Protein AF-A0A1Y1LV03-F1 (afdb_monomer_lite)

Structure (mmCIF, N/CA/C/O backbone):
data_AF-A0A1Y1LV03-F1
#
_entry.id   AF-A0A1Y1LV03-F1
#
loop_
_atom_site.group_PDB
_atom_site.id
_atom_site.type_symbol
_atom_site.label_atom_id
_atom_site.label_alt_id
_atom_site.label_comp_id
_atom_site.label_asym_id
_atom_site.label_entity_id
_atom_site.label_seq_id
_atom_site.pdbx_PDB_ins_code
_atom_site.Cartn_x
_atom_site.Cartn_y
_atom_site.Cartn_z
_atom_site.occupancy
_atom_site.B_iso_or_equiv
_atom_site.auth_seq_id
_atom_site.auth_comp_id
_atom_site.auth_asym_id
_atom_site.auth_atom_id
_atom_site.pdbx_PDB_model_num
ATOM 1 N N . MET A 1 1 ? 7.786 -25.247 5.347 1.00 38.44 1 MET A N 1
ATOM 2 C CA . MET A 1 1 ? 9.196 -24.832 5.175 1.00 38.44 1 MET A CA 1
ATOM 3 C C . MET A 1 1 ? 9.226 -23.312 5.055 1.00 38.44 1 MET A C 1
ATOM 5 O O . MET A 1 1 ? 8.373 -22.786 4.357 1.00 38.44 1 MET A O 1
ATOM 9 N N . ARG A 1 2 ? 10.096 -22.596 5.786 1.00 49.59 2 ARG A N 1
ATOM 10 C CA . ARG A 1 2 ? 10.257 -21.134 5.634 1.00 49.59 2 ARG A CA 1
ATOM 11 C C . ARG A 1 2 ? 11.014 -20.882 4.333 1.00 49.59 2 ARG A C 1
ATOM 13 O O . ARG A 1 2 ? 12.134 -21.366 4.209 1.00 49.59 2 ARG A O 1
ATOM 20 N N . GLU A 1 3 ? 10.433 -20.141 3.397 1.00 50.25 3 GLU A N 1
ATOM 21 C CA . GLU A 1 3 ? 11.199 -19.622 2.264 1.00 50.25 3 GLU A CA 1
ATOM 22 C C . GLU A 1 3 ? 12.289 -18.688 2.799 1.00 50.25 3 GLU A C 1
ATOM 24 O O . GLU A 1 3 ? 12.031 -17.767 3.582 1.00 50.25 3 GLU A O 1
ATOM 29 N N . VAL A 1 4 ? 13.534 -19.003 2.455 1.00 59.34 4 VAL A N 1
ATOM 30 C CA . VAL A 1 4 ? 14.713 -18.274 2.917 1.00 59.34 4 VAL A CA 1
ATOM 31 C C . VAL A 1 4 ? 14.794 -16.982 2.108 1.00 59.34 4 VAL A C 1
ATOM 33 O O . VAL A 1 4 ? 14.738 -17.022 0.882 1.00 59.34 4 VAL A O 1
ATOM 36 N N . ASN A 1 5 ? 14.905 -15.829 2.773 1.00 62.72 5 ASN A N 1
ATOM 37 C CA . ASN A 1 5 ? 15.100 -14.559 2.071 1.00 62.72 5 ASN A CA 1
ATOM 38 C C . ASN A 1 5 ? 16.359 -14.644 1.190 1.00 62.72 5 ASN A C 1
ATOM 40 O O . ASN A 1 5 ? 17.400 -15.107 1.656 1.00 62.72 5 ASN A O 1
ATOM 44 N N . PHE A 1 6 ? 16.279 -14.180 -0.059 1.00 69.50 6 PHE A N 1
ATOM 45 C CA . PHE A 1 6 ? 17.432 -14.128 -0.960 1.00 69.50 6 PHE A CA 1
ATOM 46 C C . PHE A 1 6 ? 18.542 -13.261 -0.350 1.00 69.50 6 PHE A C 1
ATOM 48 O O . PHE A 1 6 ? 18.323 -12.075 -0.091 1.00 69.50 6 PHE A O 1
ATOM 55 N N . SER A 1 7 ? 19.727 -13.835 -0.134 1.00 71.69 7 SER A N 1
ATOM 56 C CA . SER A 1 7 ? 20.930 -13.117 0.300 1.00 71.69 7 SER A CA 1
ATOM 57 C C . SER A 1 7 ? 21.839 -12.819 -0.894 1.00 71.69 7 SER A C 1
ATOM 59 O O . SER A 1 7 ? 21.758 -13.480 -1.930 1.00 71.69 7 SER A O 1
ATOM 61 N N . ILE A 1 8 ? 22.708 -11.810 -0.768 1.00 68.12 8 ILE A N 1
ATOM 62 C CA . ILE A 1 8 ? 23.715 -11.501 -1.793 1.00 68.12 8 ILE A CA 1
ATOM 63 C C . ILE A 1 8 ? 25.105 -11.534 -1.135 1.00 68.12 8 ILE A C 1
ATOM 65 O O . ILE A 1 8 ? 25.595 -10.495 -0.677 1.00 68.12 8 ILE A O 1
ATOM 69 N N . PRO A 1 9 ? 25.754 -12.716 -1.077 1.00 68.12 9 PRO A N 1
ATOM 70 C CA . PRO A 1 9 ? 27.032 -12.898 -0.383 1.00 68.12 9 PRO A CA 1
ATOM 71 C C . PRO A 1 9 ? 28.140 -11.989 -0.925 1.00 68.12 9 PRO A C 1
ATOM 73 O O . PRO A 1 9 ? 28.890 -11.400 -0.154 1.00 68.12 9 PRO A O 1
ATOM 76 N N . ASN A 1 10 ? 28.174 -11.789 -2.246 1.00 69.44 10 ASN A N 1
ATOM 77 C CA . ASN A 1 10 ? 29.216 -11.013 -2.931 1.00 69.44 10 ASN A CA 1
ATOM 78 C C . ASN A 1 10 ? 29.232 -9.524 -2.551 1.00 69.44 10 ASN A C 1
ATOM 80 O O . ASN A 1 10 ? 30.235 -8.852 -2.760 1.00 69.44 10 ASN A O 1
ATOM 84 N N . VAL A 1 11 ? 28.132 -8.999 -2.003 1.00 72.31 11 VAL A N 1
ATOM 85 C CA . VAL A 1 11 ? 28.042 -7.612 -1.510 1.00 72.31 11 VAL A CA 1
ATOM 86 C C . VAL A 1 11 ? 27.854 -7.551 0.007 1.00 72.31 11 VAL A C 1
ATOM 88 O O . VAL A 1 11 ? 27.479 -6.505 0.531 1.00 72.31 11 VAL A O 1
ATOM 91 N N . ASN A 1 12 ? 28.075 -8.672 0.706 1.00 73.38 12 ASN A N 1
ATOM 92 C CA . ASN A 1 12 ? 27.898 -8.826 2.151 1.00 73.38 12 ASN A CA 1
ATOM 93 C C . ASN A 1 12 ? 26.524 -8.333 2.657 1.00 73.38 12 ASN A C 1
ATOM 95 O O . ASN A 1 12 ? 26.411 -7.726 3.722 1.00 73.38 12 ASN A O 1
ATOM 99 N N . LYS A 1 13 ? 25.462 -8.546 1.867 1.00 68.56 13 LYS A N 1
ATOM 100 C CA . LYS A 1 13 ? 24.094 -8.175 2.253 1.00 68.56 13 LYS A CA 1
ATOM 101 C C . LYS A 1 13 ? 23.302 -9.411 2.640 1.00 68.56 13 LYS A C 1
ATOM 103 O O . LYS A 1 13 ? 23.136 -10.338 1.846 1.00 68.56 13 LYS A O 1
ATOM 108 N N . ALA A 1 14 ? 22.739 -9.368 3.845 1.00 66.31 14 ALA A N 1
ATOM 109 C CA . ALA A 1 14 ? 21.884 -10.425 4.377 1.00 66.31 14 ALA A CA 1
ATOM 110 C C . ALA A 1 14 ? 20.544 -10.569 3.625 1.00 66.31 14 ALA A C 1
ATOM 112 O O . ALA A 1 14 ? 19.889 -11.600 3.751 1.00 66.31 14 ALA A O 1
ATOM 113 N N . SER A 1 15 ? 20.140 -9.566 2.835 1.00 76.38 15 SER A N 1
ATOM 114 C CA . SER A 1 15 ? 18.936 -9.607 1.999 1.00 76.38 15 SER A CA 1
ATOM 115 C C . SER A 1 15 ? 19.075 -8.754 0.732 1.00 76.38 15 SER A C 1
ATOM 117 O O . SER A 1 15 ? 19.769 -7.733 0.735 1.00 76.38 15 SER A O 1
ATOM 119 N N . VAL A 1 16 ? 18.351 -9.118 -0.328 1.00 83.31 16 VAL A N 1
ATOM 120 C CA . VAL A 1 16 ? 18.046 -8.215 -1.455 1.00 83.31 16 VAL A CA 1
ATOM 121 C C . VAL A 1 16 ? 17.265 -6.998 -0.931 1.00 83.31 16 VAL A C 1
ATOM 123 O O . VAL A 1 16 ? 16.424 -7.141 -0.043 1.00 83.31 16 VAL A O 1
ATOM 126 N N . GLY A 1 17 ? 17.553 -5.795 -1.435 1.00 87.19 17 GLY A N 1
ATOM 127 C CA . GLY A 1 17 ? 16.967 -4.553 -0.922 1.00 87.19 17 GLY A CA 1
ATOM 128 C C . GLY A 1 17 ? 16.892 -3.444 -1.967 1.00 87.19 17 GLY A C 1
ATOM 129 O O . GLY A 1 17 ? 17.671 -3.429 -2.919 1.00 87.19 17 GLY A O 1
ATOM 130 N N . ILE A 1 18 ? 15.973 -2.503 -1.756 1.00 94.19 18 ILE A N 1
ATOM 131 C CA . ILE A 1 18 ? 15.853 -1.273 -2.554 1.00 94.19 18 ILE A CA 1
ATOM 132 C C . ILE A 1 18 ? 16.747 -0.197 -1.935 1.00 94.19 18 ILE A C 1
ATOM 134 O O . ILE A 1 18 ? 16.824 -0.077 -0.713 1.00 94.19 18 ILE A O 1
ATOM 138 N N . THR A 1 19 ? 17.410 0.597 -2.772 1.00 94.19 19 THR A N 1
ATOM 139 C CA . THR A 1 19 ? 18.155 1.798 -2.366 1.00 94.19 19 THR A CA 1
ATOM 140 C C . THR A 1 19 ? 17.649 3.007 -3.147 1.00 94.19 19 THR A C 1
ATOM 142 O O . THR A 1 19 ? 16.824 2.876 -4.044 1.00 94.19 19 THR A O 1
ATOM 145 N N . THR A 1 20 ? 18.152 4.206 -2.858 1.00 92.19 20 THR A N 1
ATOM 146 C CA . THR A 1 20 ? 17.808 5.419 -3.623 1.00 92.19 20 THR A CA 1
ATOM 147 C C . THR A 1 20 ? 18.306 5.412 -5.073 1.00 92.19 20 THR A C 1
ATOM 149 O O . THR A 1 20 ? 17.896 6.272 -5.846 1.00 92.19 20 THR A O 1
ATOM 152 N N . ALA A 1 21 ? 19.169 4.464 -5.452 1.00 90.75 21 ALA A N 1
ATOM 153 C CA . ALA A 1 21 ? 19.719 4.342 -6.804 1.00 90.75 21 ALA A CA 1
ATOM 154 C C . ALA A 1 21 ? 19.307 3.042 -7.517 1.00 90.75 21 ALA A C 1
ATOM 156 O O . ALA A 1 21 ? 19.482 2.933 -8.728 1.00 90.75 21 ALA A O 1
ATOM 157 N N . LEU A 1 22 ? 18.775 2.055 -6.788 1.00 91.62 22 LEU A N 1
ATOM 158 C CA . LEU A 1 22 ? 18.451 0.737 -7.327 1.00 91.62 22 LEU A CA 1
ATOM 159 C C . LEU A 1 22 ? 17.096 0.258 -6.818 1.00 91.62 22 LEU A C 1
ATOM 161 O O . LEU A 1 22 ? 16.872 0.145 -5.612 1.00 91.62 22 LEU A O 1
ATOM 165 N N . TYR A 1 23 ? 16.236 -0.104 -7.761 1.00 95.44 23 TYR A N 1
ATOM 166 C CA . TYR A 1 23 ? 14.993 -0.805 -7.497 1.00 95.44 23 TYR A CA 1
ATOM 167 C C . TYR A 1 23 ? 15.138 -2.283 -7.883 1.00 95.44 23 TYR A C 1
ATOM 169 O O . TYR A 1 23 ? 15.456 -2.593 -9.028 1.00 95.44 23 TYR A O 1
ATOM 177 N N . ASP A 1 24 ? 14.899 -3.183 -6.926 1.00 93.88 24 ASP A N 1
ATOM 178 C CA . ASP A 1 24 ? 14.807 -4.631 -7.143 1.00 93.88 24 ASP A CA 1
ATOM 179 C C . ASP A 1 24 ? 13.476 -5.124 -6.564 1.00 93.88 24 ASP A C 1
ATOM 181 O O . ASP A 1 24 ? 13.262 -5.089 -5.348 1.00 93.88 24 ASP A O 1
ATOM 185 N N . ARG A 1 25 ? 12.579 -5.584 -7.442 1.00 94.12 25 ARG A N 1
ATOM 186 C CA . ARG A 1 25 ? 11.219 -6.025 -7.102 1.00 94.12 25 ARG A CA 1
ATOM 187 C C . ARG A 1 25 ? 11.194 -7.088 -6.003 1.00 94.12 25 ARG A C 1
ATOM 189 O O . ARG A 1 25 ? 10.288 -7.071 -5.168 1.00 94.12 25 ARG A O 1
ATOM 196 N N . ARG A 1 26 ? 12.190 -7.978 -5.948 1.00 92.19 26 ARG A N 1
ATOM 197 C CA . ARG A 1 26 ? 12.239 -9.094 -4.983 1.00 92.19 26 ARG A CA 1
ATOM 198 C C . ARG A 1 26 ? 12.377 -8.620 -3.539 1.00 92.19 26 ARG A C 1
ATOM 200 O O . ARG A 1 26 ? 11.965 -9.318 -2.618 1.00 92.19 26 ARG A O 1
ATOM 207 N N . ALA A 1 27 ? 12.912 -7.418 -3.321 1.00 93.44 27 ALA A N 1
ATOM 208 C CA . ALA A 1 27 ? 13.009 -6.828 -1.987 1.00 93.44 27 ALA A CA 1
ATOM 209 C C . ALA A 1 27 ? 11.633 -6.635 -1.321 1.00 93.44 27 ALA A C 1
ATOM 211 O O . ALA A 1 27 ? 11.534 -6.648 -0.093 1.00 93.44 27 ALA A O 1
ATOM 212 N N . LEU A 1 28 ? 10.564 -6.486 -2.115 1.00 94.62 28 LEU A N 1
ATOM 213 C CA . LEU A 1 28 ? 9.193 -6.364 -1.608 1.00 94.62 28 LEU A CA 1
ATOM 214 C C . LEU A 1 28 ? 8.603 -7.702 -1.136 1.00 94.62 28 LEU A C 1
ATOM 216 O O . LEU A 1 28 ? 7.621 -7.712 -0.388 1.00 94.62 28 LEU A O 1
ATOM 220 N N . ASP A 1 29 ? 9.205 -8.829 -1.517 1.00 91.25 29 ASP A N 1
ATOM 221 C CA . ASP A 1 29 ? 8.782 -10.169 -1.096 1.00 91.25 29 ASP A CA 1
ATOM 222 C C . ASP A 1 29 ? 9.498 -10.637 0.179 1.00 91.25 29 ASP A C 1
ATOM 224 O O . ASP A 1 29 ? 9.236 -11.731 0.674 1.00 91.25 29 ASP A O 1
ATOM 228 N N . CYS A 1 30 ? 10.362 -9.798 0.764 1.00 89.00 30 CYS A N 1
ATOM 229 C CA . CYS A 1 30 ? 11.068 -10.129 1.995 1.00 89.00 30 CYS A CA 1
ATOM 230 C C . CYS A 1 30 ? 10.087 -10.431 3.144 1.00 89.00 30 CYS A C 1
ATOM 232 O O . CYS A 1 30 ? 9.178 -9.651 3.440 1.00 89.00 30 CYS A O 1
ATOM 234 N N . THR A 1 31 ? 10.293 -11.569 3.810 1.00 86.94 31 THR A N 1
ATOM 235 C CA . THR A 1 31 ? 9.474 -12.021 4.947 1.00 86.94 31 THR A CA 1
ATOM 236 C C . THR A 1 31 ? 9.883 -11.357 6.258 1.00 86.94 31 THR A C 1
ATOM 238 O O . THR A 1 31 ? 9.075 -11.239 7.180 1.00 86.94 31 THR A O 1
ATOM 241 N N . SER A 1 32 ? 11.132 -10.898 6.344 1.00 89.62 32 SER A N 1
ATOM 242 C CA . SER A 1 32 ? 11.643 -10.179 7.505 1.00 89.62 32 SER A CA 1
ATOM 243 C C . SER A 1 32 ? 11.145 -8.734 7.496 1.00 89.62 32 SER A C 1
ATOM 245 O O . SER A 1 32 ? 11.349 -7.991 6.536 1.00 89.62 32 SER A O 1
ATOM 247 N N . THR A 1 33 ? 10.541 -8.299 8.603 1.00 90.88 33 THR A N 1
ATOM 248 C CA . THR A 1 33 ? 9.944 -6.959 8.708 1.00 90.88 33 THR A CA 1
ATOM 249 C C . THR A 1 33 ? 10.977 -5.839 8.570 1.00 90.88 33 THR A C 1
ATOM 251 O O . THR A 1 33 ? 10.709 -4.844 7.903 1.00 90.88 33 THR A O 1
ATOM 254 N N . LEU A 1 34 ? 12.165 -5.989 9.167 1.00 92.38 34 LEU A N 1
ATOM 255 C CA . LEU A 1 34 ? 13.179 -4.929 9.189 1.00 92.38 34 LEU A CA 1
ATOM 256 C C . LEU A 1 34 ? 13.745 -4.603 7.788 1.00 92.38 34 LEU A C 1
ATOM 258 O O . LEU A 1 34 ? 13.691 -3.434 7.398 1.00 92.38 34 LEU A O 1
ATOM 262 N N . PRO A 1 35 ? 14.221 -5.577 6.983 1.00 91.81 35 PRO A N 1
ATOM 263 C CA . PRO A 1 35 ? 14.687 -5.286 5.625 1.00 91.81 35 PRO A CA 1
ATOM 264 C C . PRO A 1 35 ? 13.578 -4.789 4.692 1.00 91.81 35 PRO A C 1
ATOM 266 O O . PRO A 1 35 ? 13.835 -3.952 3.820 1.00 91.81 35 PRO A O 1
ATOM 269 N N . LEU A 1 36 ? 12.342 -5.261 4.893 1.00 94.81 36 LEU A N 1
ATOM 270 C CA . LEU A 1 36 ? 11.188 -4.790 4.134 1.00 94.81 36 LEU A CA 1
ATOM 271 C C . LEU A 1 36 ? 10.890 -3.317 4.435 1.00 94.81 36 LEU A C 1
ATOM 273 O O . LEU A 1 36 ? 10.741 -2.534 3.503 1.00 94.81 36 LEU A O 1
ATOM 277 N N . ILE A 1 37 ? 10.873 -2.912 5.710 1.00 96.44 37 ILE A N 1
ATOM 278 C CA . ILE A 1 37 ? 10.718 -1.500 6.104 1.00 96.44 37 ILE A CA 1
ATOM 279 C C . ILE A 1 37 ? 11.800 -0.636 5.454 1.00 96.44 37 ILE A C 1
ATOM 281 O O . ILE A 1 37 ? 11.480 0.405 4.884 1.00 96.44 37 ILE A O 1
ATOM 285 N N . ASN A 1 38 ? 13.062 -1.073 5.489 1.00 95.81 38 ASN A N 1
ATOM 286 C CA . ASN A 1 38 ? 14.155 -0.314 4.882 1.00 95.81 38 ASN A CA 1
ATOM 287 C C . ASN A 1 38 ? 13.962 -0.140 3.364 1.00 95.81 38 ASN A C 1
ATOM 289 O O . ASN A 1 38 ? 14.122 0.955 2.827 1.00 95.81 38 ASN A O 1
ATOM 293 N N . SER A 1 39 ? 13.545 -1.207 2.680 1.00 97.44 39 SER A N 1
ATOM 294 C CA . SER A 1 39 ? 13.261 -1.169 1.242 1.00 97.44 39 SER A CA 1
ATOM 295 C C . SER A 1 39 ? 12.063 -0.272 0.913 1.00 97.44 39 SER A C 1
ATOM 297 O O . SER A 1 39 ? 12.138 0.524 -0.021 1.00 97.44 39 SER A O 1
ATOM 299 N N . LEU A 1 40 ? 10.983 -0.340 1.701 1.00 98.00 40 LEU A N 1
ATOM 300 C CA . LEU A 1 40 ? 9.807 0.522 1.544 1.00 98.00 40 LEU A CA 1
ATOM 301 C C . LEU A 1 40 ? 10.139 1.999 1.796 1.00 98.00 40 LEU A C 1
ATOM 303 O O . LEU A 1 40 ? 9.616 2.865 1.102 1.00 98.00 40 LEU A O 1
ATOM 307 N N . ASN A 1 41 ? 11.033 2.298 2.739 1.00 97.94 41 ASN A N 1
ATOM 308 C CA . ASN A 1 41 ? 11.484 3.663 3.004 1.00 97.94 41 ASN A CA 1
ATOM 309 C C . ASN A 1 41 ? 12.210 4.269 1.791 1.00 97.94 41 ASN A C 1
ATOM 311 O O . ASN A 1 41 ? 11.883 5.368 1.345 1.00 97.94 41 ASN A O 1
ATOM 315 N N . HIS A 1 42 ? 13.146 3.527 1.195 1.00 98.19 42 HIS A N 1
ATOM 316 C CA . HIS A 1 42 ? 13.800 3.966 -0.039 1.00 98.19 42 HIS A CA 1
ATOM 317 C C . HIS A 1 42 ? 12.825 4.039 -1.222 1.00 98.19 42 HIS A C 1
ATOM 319 O O . HIS A 1 42 ? 12.890 4.978 -2.019 1.00 98.19 42 HIS A O 1
ATOM 325 N N . LEU A 1 43 ? 11.874 3.106 -1.313 1.00 98.25 43 LEU A N 1
ATOM 326 C CA . LEU A 1 43 ? 10.845 3.123 -2.350 1.00 98.25 43 LEU A CA 1
ATOM 327 C C . LEU A 1 43 ? 9.901 4.329 -2.228 1.00 98.25 43 LEU A C 1
ATOM 329 O O . LEU A 1 43 ? 9.507 4.899 -3.245 1.00 98.25 43 LEU A O 1
ATOM 333 N N . ALA A 1 44 ? 9.570 4.772 -1.014 1.00 98.12 44 ALA A N 1
ATOM 334 C CA . ALA A 1 44 ? 8.740 5.956 -0.796 1.00 98.12 44 ALA A CA 1
ATOM 335 C C . ALA A 1 44 ? 9.386 7.220 -1.394 1.00 98.12 44 ALA A C 1
ATOM 337 O O . ALA A 1 44 ? 8.705 8.046 -2.011 1.00 98.12 44 ALA A O 1
ATOM 338 N N . TYR A 1 45 ? 10.713 7.335 -1.286 1.00 97.69 45 TYR A N 1
ATOM 339 C CA . TYR A 1 45 ? 11.470 8.386 -1.962 1.00 97.69 45 TYR A CA 1
ATOM 340 C C . TYR A 1 45 ? 11.445 8.213 -3.489 1.00 97.69 45 TYR A C 1
ATOM 342 O O . TYR A 1 45 ? 11.065 9.138 -4.205 1.00 97.69 45 TYR A O 1
ATOM 350 N N . LEU A 1 46 ? 11.774 7.021 -3.997 1.00 97.81 46 LEU A N 1
ATOM 351 C CA . LEU A 1 46 ? 11.825 6.753 -5.441 1.00 97.81 46 LEU A CA 1
ATOM 352 C C . LEU A 1 46 ? 10.482 6.975 -6.151 1.00 97.81 46 LEU A C 1
ATOM 354 O O . LEU A 1 46 ? 10.440 7.543 -7.240 1.00 97.81 46 LEU A O 1
ATOM 358 N N . THR A 1 47 ? 9.377 6.558 -5.532 1.00 98.00 47 THR A N 1
ATOM 359 C CA . THR A 1 47 ? 8.017 6.758 -6.065 1.00 98.00 47 THR A CA 1
ATOM 360 C C . THR A 1 47 ? 7.634 8.237 -6.121 1.00 98.00 47 THR A C 1
ATOM 362 O O . THR A 1 47 ? 6.840 8.636 -6.978 1.00 98.00 47 THR A O 1
ATOM 365 N N . THR A 1 48 ? 8.240 9.067 -5.267 1.00 97.62 48 THR A N 1
ATOM 366 C CA . THR A 1 48 ? 8.093 10.526 -5.301 1.00 97.62 48 THR A CA 1
ATOM 367 C C . THR A 1 48 ? 8.879 11.139 -6.460 1.00 97.62 48 THR A C 1
ATOM 369 O O . THR A 1 48 ? 8.323 11.938 -7.213 1.00 97.62 48 THR A O 1
ATOM 372 N N . SER A 1 49 ? 10.152 10.768 -6.623 1.00 96.19 49 SER A N 1
ATOM 373 C CA . SER A 1 49 ? 11.097 11.467 -7.505 1.00 96.19 49 SER A CA 1
ATOM 374 C C . SER A 1 49 ? 11.201 10.908 -8.927 1.00 96.19 49 SER A C 1
ATOM 376 O O . SER A 1 49 ? 11.578 11.647 -9.832 1.00 96.19 49 SER A O 1
ATOM 378 N N . SER A 1 50 ? 10.851 9.640 -9.166 1.00 97.31 50 SER A N 1
ATOM 379 C CA . SER A 1 50 ? 11.094 8.970 -10.450 1.00 97.31 50 SER A CA 1
ATOM 380 C C . SER A 1 50 ? 9.812 8.456 -11.104 1.00 97.31 50 SER A C 1
ATOM 382 O O . SER A 1 50 ? 9.192 7.501 -10.636 1.00 97.31 50 SER A O 1
ATOM 384 N N . ALA A 1 51 ? 9.441 9.062 -12.238 1.00 97.06 51 ALA A N 1
ATOM 385 C CA . ALA A 1 51 ? 8.340 8.580 -13.077 1.00 97.06 51 ALA A CA 1
ATOM 386 C C . ALA A 1 51 ? 8.611 7.167 -13.610 1.00 97.06 51 ALA A C 1
ATOM 388 O O . ALA A 1 51 ? 7.747 6.304 -13.501 1.00 97.06 51 ALA A O 1
ATOM 389 N N . ARG A 1 52 ? 9.852 6.896 -14.043 1.00 97.38 52 ARG A N 1
ATOM 390 C CA . ARG A 1 52 ? 10.268 5.567 -14.512 1.00 97.38 52 ARG A CA 1
ATOM 391 C C . ARG A 1 52 ? 10.014 4.483 -13.463 1.00 97.38 52 ARG A C 1
ATOM 393 O O . ARG A 1 52 ? 9.569 3.401 -13.818 1.00 97.38 52 ARG A O 1
ATOM 400 N N . ILE A 1 53 ? 10.293 4.749 -12.183 1.00 98.00 53 ILE A N 1
ATOM 401 C CA . ILE A 1 53 ? 10.020 3.770 -11.117 1.00 98.00 53 ILE A CA 1
ATOM 402 C C . ILE A 1 53 ? 8.519 3.506 -10.988 1.00 98.00 53 ILE A C 1
ATOM 404 O O . ILE A 1 53 ? 8.125 2.355 -10.829 1.00 98.00 53 ILE A O 1
ATOM 408 N N . ARG A 1 54 ? 7.677 4.542 -11.090 1.00 98.06 54 ARG A N 1
ATOM 409 C CA . ARG A 1 54 ? 6.218 4.360 -11.083 1.00 98.06 54 ARG A CA 1
ATOM 410 C C . ARG A 1 54 ? 5.753 3.503 -12.258 1.00 98.06 54 ARG A C 1
ATOM 412 O O . ARG A 1 54 ? 4.942 2.616 -12.035 1.00 98.06 54 ARG A O 1
ATOM 419 N N . ASP A 1 55 ? 6.298 3.716 -13.453 1.00 97.81 55 ASP A N 1
ATOM 420 C CA . ASP A 1 55 ? 5.958 2.911 -14.631 1.00 97.81 55 ASP A CA 1
ATOM 421 C C . ASP A 1 55 ? 6.405 1.452 -14.467 1.00 97.81 55 ASP A C 1
ATOM 423 O O . ASP A 1 55 ? 5.610 0.544 -14.696 1.00 97.81 55 ASP A O 1
ATOM 427 N N . ILE A 1 56 ? 7.629 1.203 -13.988 1.00 97.62 56 ILE A N 1
ATOM 428 C CA . ILE A 1 56 ? 8.129 -0.160 -13.720 1.00 97.62 56 ILE A CA 1
ATOM 429 C C . ILE A 1 56 ? 7.192 -0.912 -12.765 1.00 97.62 56 ILE A C 1
ATOM 431 O O . ILE A 1 56 ? 6.800 -2.042 -13.059 1.00 97.62 56 ILE A O 1
ATOM 435 N N . LEU A 1 57 ? 6.765 -0.254 -11.681 1.00 97.62 57 LEU A N 1
ATOM 436 C CA . LEU A 1 57 ? 5.874 -0.835 -10.670 1.00 97.62 57 LEU A CA 1
ATOM 437 C C . LEU A 1 57 ? 4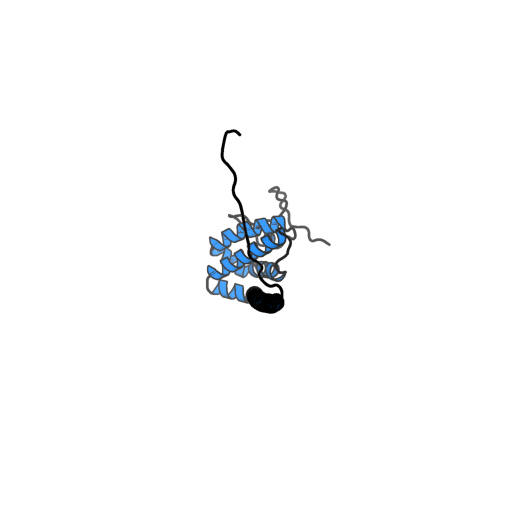.517 -1.292 -11.230 1.00 97.62 57 LEU A C 1
ATOM 439 O O . LEU A 1 57 ? 3.871 -2.150 -10.629 1.00 97.62 57 LEU A O 1
ATOM 443 N N . THR A 1 58 ? 4.066 -0.727 -12.358 1.00 97.44 58 THR A N 1
ATOM 444 C CA . THR A 1 58 ? 2.809 -1.139 -13.010 1.00 97.44 58 THR A CA 1
ATOM 445 C C . THR A 1 58 ? 2.904 -2.455 -13.773 1.00 97.44 58 THR A C 1
ATOM 447 O O . THR A 1 58 ? 1.873 -3.092 -14.007 1.00 97.44 58 THR A O 1
ATOM 450 N N . VAL A 1 59 ? 4.120 -2.842 -14.169 1.00 97.19 59 VAL A N 1
ATOM 451 C CA . VAL A 1 59 ? 4.385 -3.984 -15.054 1.00 97.19 59 VAL A CA 1
ATOM 452 C C . VAL A 1 59 ? 4.905 -5.184 -14.266 1.00 97.19 59 VAL A C 1
ATOM 454 O O . VAL A 1 59 ? 4.603 -6.323 -14.605 1.00 97.19 59 VAL A O 1
ATOM 457 N N . ASP A 1 60 ? 5.671 -4.949 -13.200 1.00 96.25 60 ASP A N 1
ATOM 458 C CA . ASP A 1 60 ? 6.380 -5.998 -12.456 1.00 96.25 60 ASP A CA 1
ATOM 459 C C . ASP A 1 60 ? 5.612 -6.581 -11.252 1.00 96.25 60 ASP A C 1
ATOM 461 O O . ASP A 1 60 ? 6.159 -7.358 -10.461 1.00 96.25 60 ASP A O 1
ATOM 465 N N . GLY A 1 61 ? 4.350 -6.192 -11.073 1.00 96.50 61 GLY A N 1
ATOM 466 C CA . GLY A 1 61 ? 3.527 -6.648 -9.954 1.00 96.50 61 GLY A CA 1
ATOM 467 C C . GLY A 1 61 ? 3.875 -5.999 -8.605 1.00 96.50 61 GLY A C 1
ATOM 468 O O . GLY A 1 61 ? 3.549 -6.542 -7.542 1.00 96.50 61 GLY A O 1
ATOM 469 N N . GLY A 1 62 ? 4.642 -4.904 -8.598 1.00 97.44 62 GLY A N 1
ATOM 470 C CA . GLY A 1 62 ? 5.050 -4.201 -7.384 1.00 97.44 62 GLY A CA 1
ATOM 471 C C . GLY A 1 62 ? 3.889 -3.509 -6.673 1.00 97.44 62 GLY A C 1
ATOM 472 O O . GLY A 1 62 ? 3.835 -3.525 -5.440 1.00 97.44 62 GLY A O 1
ATOM 473 N N . ILE A 1 63 ? 2.931 -2.954 -7.421 1.00 98.25 63 ILE A N 1
ATOM 474 C CA . ILE A 1 63 ? 1.737 -2.314 -6.846 1.00 98.25 63 ILE A CA 1
ATOM 475 C C . ILE A 1 63 ? 0.877 -3.352 -6.117 1.00 98.25 63 ILE A C 1
ATOM 477 O O . ILE A 1 63 ? 0.500 -3.133 -4.968 1.00 98.25 63 ILE A O 1
ATOM 481 N N . GLU A 1 64 ? 0.635 -4.510 -6.725 1.00 98.19 64 GLU A N 1
ATOM 482 C CA . GLU A 1 64 ? -0.132 -5.619 -6.151 1.00 98.19 64 GLU A CA 1
ATOM 483 C C . GLU A 1 64 ? 0.501 -6.098 -4.849 1.00 98.19 64 GLU A C 1
ATOM 485 O O . GLU A 1 64 ? -0.194 -6.370 -3.866 1.00 98.19 64 GLU A O 1
ATOM 490 N N . A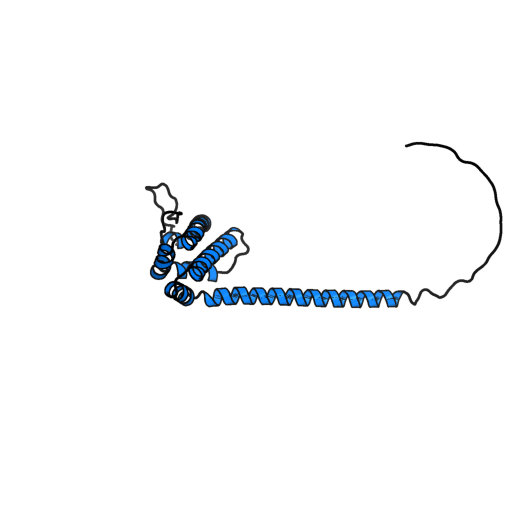RG A 1 65 ? 1.837 -6.150 -4.801 1.00 97.88 65 ARG A N 1
ATOM 491 C CA . ARG A 1 65 ? 2.550 -6.513 -3.578 1.00 97.88 65 ARG A CA 1
ATOM 492 C C . ARG A 1 65 ? 2.373 -5.472 -2.477 1.00 97.88 65 ARG A C 1
ATOM 494 O O . ARG A 1 65 ? 2.143 -5.851 -1.327 1.00 97.88 65 ARG A O 1
ATOM 501 N N . LEU A 1 66 ? 2.439 -4.182 -2.805 1.00 98.31 66 LEU A N 1
ATOM 502 C CA . LEU A 1 66 ? 2.168 -3.109 -1.846 1.00 98.31 66 LEU A CA 1
ATOM 503 C C . LEU A 1 66 ? 0.725 -3.180 -1.330 1.00 98.31 66 LEU A C 1
ATOM 505 O O . LEU A 1 66 ? 0.509 -3.144 -0.119 1.00 98.31 66 LEU A O 1
ATOM 509 N N . VAL A 1 67 ? -0.257 -3.366 -2.215 1.00 98.06 67 VAL A N 1
ATOM 510 C CA . VAL A 1 67 ? -1.668 -3.517 -1.829 1.00 98.06 67 VAL A CA 1
ATOM 511 C C . VAL A 1 67 ? -1.881 -4.770 -0.976 1.00 98.06 67 VAL A C 1
ATOM 513 O O . VAL A 1 67 ? -2.609 -4.721 0.014 1.00 98.06 67 VAL A O 1
ATOM 516 N N . CYS A 1 68 ? -1.197 -5.877 -1.270 1.00 97.44 68 CYS A N 1
ATOM 517 C CA . CYS A 1 68 ? -1.227 -7.083 -0.442 1.00 97.44 68 CYS A CA 1
ATOM 518 C C . CYS A 1 68 ? -0.757 -6.807 0.998 1.00 97.44 68 CYS A C 1
ATOM 520 O O . CYS A 1 68 ? -1.390 -7.273 1.947 1.00 97.44 68 CYS A O 1
ATOM 522 N N . ILE A 1 69 ? 0.299 -6.004 1.186 1.00 96.81 69 ILE A N 1
ATOM 523 C CA . ILE A 1 69 ? 0.736 -5.559 2.522 1.00 96.81 69 ILE A CA 1
ATOM 524 C C . ILE A 1 69 ? -0.364 -4.733 3.200 1.00 96.81 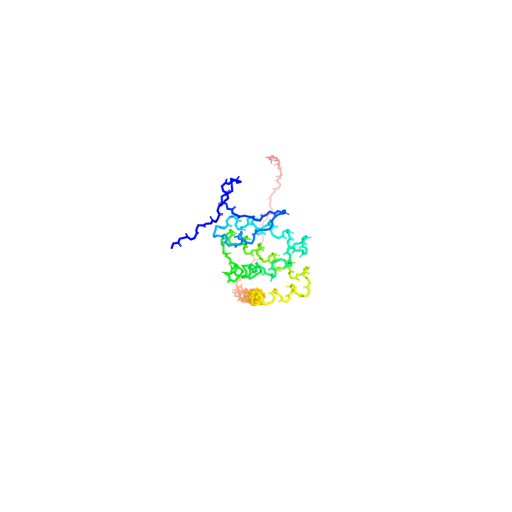69 ILE A C 1
ATOM 526 O O . ILE A 1 69 ? -0.613 -4.912 4.391 1.00 96.81 69 ILE A O 1
ATOM 530 N N . LEU A 1 70 ? -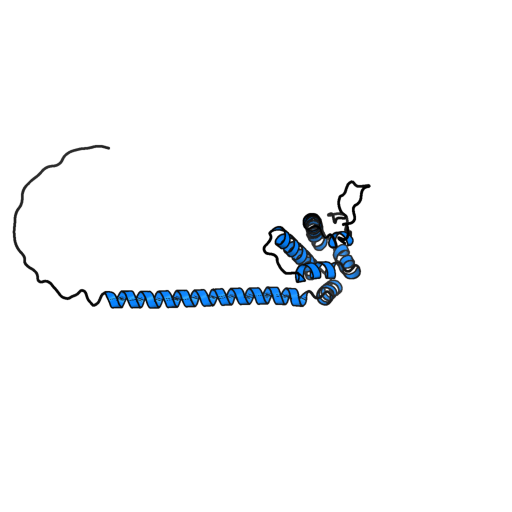1.044 -3.855 2.460 1.00 97.81 70 LEU A N 1
ATOM 531 C CA . LEU A 1 70 ? -2.102 -3.008 3.013 1.00 97.81 70 LEU A CA 1
ATOM 532 C C . LEU A 1 70 ? -3.340 -3.795 3.440 1.00 97.81 70 LEU A C 1
ATOM 534 O O . LEU A 1 70 ? -3.912 -3.509 4.495 1.00 97.81 70 LEU A O 1
ATOM 538 N N . LYS A 1 71 ? -3.710 -4.816 2.664 1.00 96.44 71 LYS A N 1
ATOM 539 C CA . LYS A 1 71 ? -4.834 -5.718 2.947 1.00 96.44 71 LYS A CA 1
ATOM 540 C C . LYS A 1 71 ? -4.631 -6.584 4.191 1.00 96.44 71 LYS A C 1
ATOM 542 O O . LYS A 1 71 ? -5.615 -7.017 4.776 1.00 96.44 71 LYS A O 1
ATOM 547 N N . GLN A 1 72 ? -3.391 -6.788 4.649 1.00 93.62 72 GLN A N 1
ATOM 548 C CA . GLN A 1 72 ? -3.124 -7.426 5.951 1.00 93.62 72 GLN A CA 1
ATOM 549 C C . GLN A 1 72 ? -3.650 -6.590 7.130 1.00 93.62 72 GLN A C 1
ATOM 551 O O . GLN A 1 72 ? -3.766 -7.097 8.244 1.00 93.62 72 GLN A O 1
ATOM 556 N N . GLY A 1 73 ? -3.974 -5.318 6.890 1.00 91.25 73 GLY A N 1
ATOM 557 C CA . GLY A 1 73 ? -4.458 -4.398 7.901 1.00 91.25 73 GLY A CA 1
ATOM 558 C C . GLY A 1 73 ? -3.330 -3.755 8.703 1.00 91.25 73 GLY A C 1
ATOM 559 O O . GLY A 1 73 ? -2.173 -4.185 8.705 1.00 91.25 73 GLY A O 1
ATOM 560 N N . ARG A 1 74 ? -3.683 -2.668 9.387 1.00 91.75 74 ARG A N 1
ATOM 561 C CA . ARG A 1 74 ? -2.753 -1.933 10.240 1.00 91.75 74 ARG A CA 1
ATOM 562 C C . ARG A 1 74 ? -2.573 -2.683 11.560 1.00 91.75 74 ARG A C 1
ATOM 564 O O . ARG A 1 74 ? -3.531 -2.877 12.305 1.00 91.75 74 ARG A O 1
ATOM 571 N N . SER A 1 75 ? -1.337 -3.078 11.855 1.00 90.00 75 SER A N 1
ATOM 572 C CA . SER A 1 75 ? -1.002 -3.754 13.111 1.00 90.00 75 SER A CA 1
ATOM 573 C C . SER A 1 75 ? -0.939 -2.790 14.304 1.00 90.00 75 SER A C 1
ATOM 575 O O . SER A 1 75 ? -0.745 -1.584 14.136 1.00 90.00 75 SER A O 1
ATOM 577 N N . LYS A 1 76 ? -1.067 -3.347 15.518 1.00 90.50 76 LYS A N 1
ATOM 578 C CA . LYS A 1 76 ? -0.789 -2.661 16.794 1.00 90.50 76 LYS A CA 1
ATOM 579 C C . LYS A 1 76 ? 0.702 -2.631 17.130 1.00 90.50 76 LYS A C 1
ATOM 581 O O . LYS A 1 76 ? 1.121 -1.812 17.942 1.00 90.50 76 LYS A O 1
ATOM 586 N N . ASP A 1 77 ? 1.487 -3.532 16.543 1.00 94.50 77 ASP A N 1
ATOM 587 C CA . ASP A 1 77 ? 2.929 -3.547 16.744 1.00 94.50 77 ASP A CA 1
ATOM 588 C C . ASP A 1 77 ? 3.592 -2.399 15.970 1.00 94.50 77 ASP A C 1
ATOM 590 O O . ASP A 1 77 ? 3.184 -2.056 14.855 1.00 94.50 77 ASP A O 1
ATOM 594 N N . MET A 1 78 ? 4.616 -1.793 16.574 1.00 93.25 78 MET A N 1
ATOM 595 C CA . MET A 1 78 ? 5.274 -0.612 16.016 1.00 93.25 78 MET A CA 1
ATOM 596 C C . MET A 1 78 ? 5.807 -0.893 14.607 1.00 93.25 78 MET A C 1
ATOM 598 O O . MET A 1 78 ? 5.505 -0.153 13.675 1.00 93.25 78 MET A O 1
ATOM 602 N N . MET A 1 79 ? 6.542 -1.991 14.412 1.00 93.12 79 MET A N 1
ATOM 603 C CA . MET A 1 79 ? 7.148 -2.309 13.115 1.00 93.12 79 MET A CA 1
ATOM 604 C C . MET A 1 79 ? 6.094 -2.574 12.031 1.00 93.12 79 MET A C 1
ATOM 606 O O . MET A 1 79 ? 6.233 -2.109 10.903 1.00 93.12 79 MET A O 1
ATOM 610 N N . GLY A 1 80 ? 5.010 -3.264 12.365 1.00 94.12 80 GLY A N 1
ATOM 611 C CA . GLY A 1 80 ? 3.870 -3.502 11.493 1.00 94.12 80 GLY A CA 1
ATOM 612 C C . GLY A 1 80 ? 3.174 -2.204 11.095 1.00 94.12 80 GLY A C 1
ATOM 613 O O . GLY A 1 80 ? 2.803 -2.054 9.931 1.00 94.12 80 GLY A O 1
ATOM 614 N N . MET A 1 81 ? 3.077 -1.235 12.009 1.00 95.62 81 MET A N 1
ATOM 615 C CA . MET A 1 81 ? 2.566 0.101 11.700 1.00 95.62 81 MET A CA 1
ATOM 616 C C . MET A 1 81 ? 3.478 0.851 10.720 1.00 95.62 81 MET A C 1
ATOM 618 O O . MET A 1 81 ? 2.981 1.400 9.740 1.00 95.62 81 MET A O 1
ATOM 622 N N . TRP A 1 82 ? 4.800 0.842 10.930 1.00 96.19 82 TRP A N 1
ATOM 623 C CA . TRP A 1 82 ? 5.758 1.449 9.993 1.00 96.19 82 TRP A CA 1
ATOM 624 C C . TRP A 1 82 ? 5.711 0.789 8.617 1.00 96.19 82 TRP 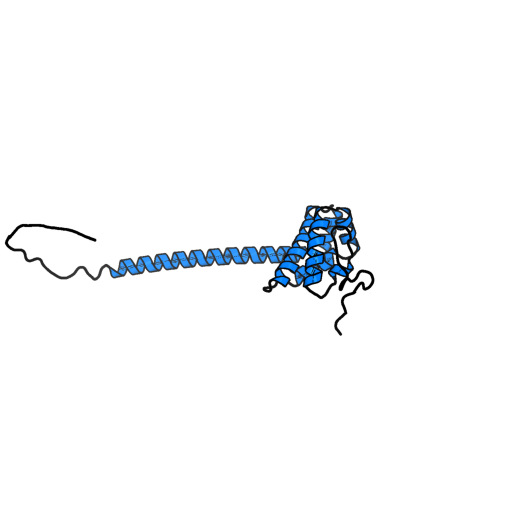A C 1
ATOM 626 O O . TRP A 1 82 ? 5.634 1.485 7.608 1.00 96.19 82 TRP A O 1
ATOM 636 N N . LYS A 1 83 ? 5.694 -0.548 8.574 1.00 97.06 83 LYS A N 1
ATOM 637 C CA . LYS A 1 83 ? 5.559 -1.328 7.337 1.00 97.06 83 LYS A CA 1
ATOM 638 C C . LYS A 1 83 ? 4.301 -0.919 6.567 1.00 97.06 83 LYS A C 1
ATOM 640 O O . LYS A 1 83 ? 4.388 -0.619 5.379 1.00 97.06 83 LYS A O 1
ATOM 645 N N . TRP A 1 84 ? 3.149 -0.885 7.239 1.00 97.81 84 TRP A N 1
ATOM 646 C CA . TRP A 1 84 ? 1.874 -0.523 6.617 1.00 97.81 84 TRP A CA 1
ATOM 647 C C . TRP A 1 84 ? 1.869 0.938 6.148 1.00 97.81 84 TRP A C 1
ATOM 649 O O . TRP A 1 84 ? 1.519 1.208 5.003 1.00 97.81 84 TRP A O 1
ATOM 659 N N . ASN A 1 85 ? 2.338 1.873 6.982 1.00 97.81 85 ASN A N 1
ATOM 660 C CA . ASN A 1 85 ? 2.402 3.296 6.638 1.00 97.81 85 ASN A CA 1
ATOM 661 C C . ASN A 1 85 ? 3.306 3.557 5.430 1.00 97.81 85 ASN A C 1
ATOM 663 O O . ASN A 1 85 ? 2.922 4.301 4.533 1.00 97.81 85 ASN A O 1
ATOM 667 N N . LEU A 1 86 ? 4.487 2.935 5.373 1.00 98.12 86 LEU A N 1
ATOM 668 C CA . LEU A 1 86 ? 5.401 3.103 4.244 1.00 98.12 86 LEU A CA 1
ATOM 669 C C . LEU A 1 86 ? 4.846 2.476 2.960 1.00 98.12 86 LEU A C 1
ATOM 671 O O . LEU A 1 86 ? 4.973 3.072 1.891 1.00 98.12 86 LEU A O 1
ATOM 675 N N . ALA A 1 87 ? 4.190 1.314 3.048 1.00 98.25 87 ALA A N 1
ATOM 676 C CA . ALA A 1 87 ? 3.504 0.726 1.899 1.00 98.25 87 ALA A CA 1
ATOM 677 C C . ALA A 1 87 ? 2.379 1.644 1.394 1.00 98.25 87 ALA A C 1
ATOM 679 O O . ALA A 1 87 ? 2.270 1.883 0.192 1.00 98.25 87 ALA A O 1
ATOM 680 N N . PHE A 1 88 ? 1.598 2.224 2.310 1.00 98.38 88 PHE A N 1
ATOM 681 C CA . PHE A 1 88 ? 0.509 3.141 1.979 1.00 98.38 88 PHE A CA 1
ATOM 682 C C . PHE A 1 88 ? 1.048 4.404 1.306 1.00 98.38 88 PHE A C 1
ATOM 684 O O . PHE A 1 88 ? 0.568 4.794 0.244 1.00 98.38 88 PHE A O 1
ATOM 691 N N . GLN A 1 89 ? 2.110 4.983 1.872 1.00 98.19 89 GLN A N 1
ATOM 692 C CA . GLN A 1 89 ? 2.830 6.120 1.305 1.00 98.19 89 GLN A CA 1
ATOM 693 C C . GLN A 1 89 ? 3.290 5.835 -0.131 1.00 98.19 89 GLN A C 1
ATOM 695 O O . GLN A 1 89 ? 3.095 6.675 -1.007 1.00 98.19 89 GLN A O 1
ATOM 700 N N . CYS A 1 90 ? 3.869 4.655 -0.391 1.00 98.50 90 CYS A N 1
ATOM 701 C CA . CYS A 1 90 ? 4.297 4.264 -1.736 1.00 98.50 90 CYS A CA 1
ATOM 702 C C . CYS A 1 90 ? 3.113 4.247 -2.712 1.00 98.50 90 CYS A C 1
ATOM 704 O O . CYS A 1 90 ? 3.195 4.880 -3.761 1.00 98.50 90 CYS A O 1
ATOM 706 N N . VAL A 1 91 ? 2.001 3.587 -2.363 1.00 98.44 91 VAL A N 1
ATOM 707 C CA . VAL A 1 91 ? 0.823 3.502 -3.246 1.00 98.44 91 VAL A CA 1
ATOM 708 C C . VAL A 1 91 ? 0.202 4.876 -3.498 1.00 98.44 91 VAL A C 1
ATOM 710 O O . VAL A 1 91 ? -0.098 5.212 -4.642 1.00 98.44 91 VAL A O 1
ATOM 713 N N . VAL A 1 92 ? 0.072 5.713 -2.465 1.00 98.00 92 VAL A N 1
ATOM 714 C CA . VAL A 1 92 ? -0.434 7.086 -2.616 1.00 98.00 92 VAL A CA 1
ATOM 715 C C . VAL A 1 92 ? 0.490 7.910 -3.508 1.00 98.00 92 VAL A C 1
ATOM 717 O O . VAL A 1 92 ? 0.012 8.572 -4.424 1.00 98.00 92 VAL A O 1
ATOM 720 N N . ASN A 1 93 ? 1.810 7.838 -3.306 1.00 98.06 93 ASN A N 1
ATOM 721 C CA . ASN A 1 93 ? 2.778 8.537 -4.150 1.00 98.06 93 ASN A CA 1
ATOM 722 C C . ASN A 1 93 ? 2.670 8.117 -5.621 1.00 98.06 93 ASN A C 1
ATOM 724 O O . ASN A 1 93 ? 2.724 8.983 -6.496 1.00 98.06 93 ASN A O 1
ATOM 728 N N . ILE A 1 94 ? 2.496 6.816 -5.881 1.00 98.12 94 ILE A N 1
ATOM 729 C CA . ILE A 1 94 ? 2.278 6.267 -7.224 1.00 98.12 94 ILE A CA 1
ATOM 730 C C . ILE A 1 94 ? 0.989 6.834 -7.825 1.00 98.12 94 ILE A C 1
ATOM 732 O O . ILE A 1 94 ? 1.022 7.336 -8.944 1.00 98.12 94 ILE A O 1
ATOM 736 N N . GLY A 1 95 ? -0.119 6.820 -7.079 1.00 97.31 95 GLY A N 1
ATOM 737 C CA . GLY A 1 95 ? -1.418 7.296 -7.557 1.00 97.31 95 GLY A CA 1
ATOM 738 C C . GLY A 1 95 ? -1.455 8.801 -7.842 1.00 97.31 95 GLY A C 1
ATOM 739 O O . GLY A 1 95 ? -1.883 9.216 -8.914 1.00 97.31 95 GLY A O 1
ATOM 740 N N . VAL A 1 96 ? -0.967 9.640 -6.923 1.00 97.12 96 VAL A N 1
ATOM 741 C CA . VAL A 1 96 ? -1.081 11.107 -7.064 1.00 97.12 96 VAL A CA 1
ATOM 742 C C . VAL A 1 96 ? -0.094 11.702 -8.072 1.00 97.12 96 VAL A C 1
ATOM 744 O O . VAL A 1 96 ? -0.363 12.759 -8.632 1.00 97.12 96 VAL A O 1
ATOM 747 N N . ARG A 1 97 ? 1.046 11.041 -8.323 1.00 96.38 97 ARG A N 1
ATOM 748 C CA . ARG A 1 97 ? 2.073 11.493 -9.291 1.00 96.38 97 ARG A CA 1
ATOM 749 C C . ARG A 1 97 ? 2.097 10.673 -10.580 1.00 96.38 97 ARG A C 1
ATOM 751 O O . ARG A 1 97 ? 2.917 10.934 -11.463 1.00 96.38 97 ARG A O 1
ATOM 758 N N . GLY A 1 98 ? 1.278 9.631 -10.655 1.00 94.94 98 GLY A N 1
ATOM 759 C CA . GLY A 1 98 ? 1.196 8.727 -11.792 1.00 94.94 98 GLY A CA 1
ATOM 760 C C . GLY A 1 98 ? 0.489 9.364 -12.981 1.00 94.94 98 GLY A C 1
ATOM 761 O O . GLY A 1 98 ? -0.376 10.229 -12.818 1.00 94.94 98 GLY A O 1
ATOM 762 N N . THR A 1 99 ? 0.837 8.904 -14.181 1.00 97.19 99 THR A N 1
ATOM 763 C CA . THR A 1 99 ? 0.034 9.138 -15.387 1.00 97.19 99 THR A CA 1
ATOM 764 C C . THR A 1 99 ? -1.325 8.447 -15.255 1.00 97.19 99 THR A C 1
ATOM 766 O O . THR A 1 99 ? -1.559 7.689 -14.314 1.00 97.19 99 THR A O 1
ATOM 769 N N . GLU A 1 100 ? -2.240 8.696 -16.188 1.00 97.94 100 GLU A N 1
ATOM 770 C CA . GLU A 1 100 ? -3.537 8.014 -16.202 1.00 97.94 100 GLU A CA 1
ATOM 771 C C . GLU A 1 100 ? -3.389 6.490 -16.160 1.00 97.94 100 GLU A C 1
ATOM 773 O O . GLU A 1 100 ? -3.977 5.858 -15.288 1.00 97.94 100 GLU A O 1
ATOM 778 N N . ASN A 1 101 ? -2.516 5.924 -16.999 1.00 97.19 101 ASN A N 1
ATOM 779 C CA . ASN A 1 101 ? -2.239 4.490 -17.00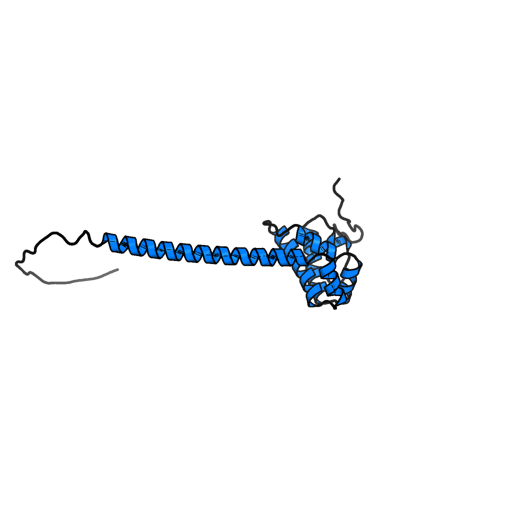6 1.00 97.19 101 ASN A CA 1
ATOM 780 C C . ASN A 1 101 ? -1.793 3.983 -15.623 1.00 97.19 101 ASN A C 1
ATOM 782 O O . ASN A 1 101 ? -2.325 3.001 -15.115 1.00 97.19 101 ASN A O 1
ATOM 786 N N . VAL A 1 102 ? -0.871 4.693 -14.962 1.00 98.12 102 VAL A N 1
ATOM 787 C CA . VAL A 1 102 ? -0.423 4.336 -13.606 1.00 98.12 102 VAL A CA 1
ATOM 788 C C . VAL A 1 102 ? -1.584 4.373 -12.606 1.00 98.12 102 VAL A C 1
ATOM 790 O O . VAL A 1 102 ? -1.706 3.470 -11.780 1.00 98.12 102 VAL A O 1
ATOM 793 N N . ARG A 1 103 ? -2.462 5.381 -12.678 1.00 98.38 103 ARG A N 1
ATOM 794 C CA . ARG A 1 103 ? -3.634 5.489 -11.791 1.00 98.38 103 ARG A CA 1
ATOM 795 C C . ARG A 1 103 ? -4.635 4.358 -12.017 1.00 98.38 103 ARG A C 1
ATOM 797 O O . ARG A 1 103 ? -5.110 3.789 -11.037 1.00 98.38 103 ARG A O 1
ATOM 804 N N . THR A 1 104 ? -4.902 3.996 -13.269 1.00 98.25 104 THR A N 1
ATOM 805 C CA . THR A 1 104 ? -5.750 2.847 -13.621 1.00 98.25 104 THR A CA 1
ATOM 806 C C . THR A 1 104 ? -5.180 1.557 -13.041 1.00 98.25 104 THR A C 1
ATOM 808 O O . THR A 1 104 ? -5.890 0.818 -12.364 1.00 98.25 104 THR A O 1
ATOM 811 N N . ARG A 1 105 ? -3.867 1.341 -13.174 1.00 98.31 105 ARG A N 1
ATOM 812 C CA . ARG A 1 105 ? -3.185 0.166 -12.611 1.00 98.31 105 ARG A CA 1
ATOM 813 C C . ARG A 1 105 ? -3.257 0.098 -11.083 1.00 98.31 105 ARG A C 1
ATOM 815 O O . ARG A 1 105 ? -3.413 -0.986 -10.534 1.00 98.31 105 ARG A O 1
ATOM 822 N N . VAL A 1 106 ? -3.215 1.234 -10.378 1.00 98.44 106 VAL A N 1
ATOM 823 C CA . VAL A 1 106 ? -3.441 1.275 -8.916 1.00 98.44 106 VAL A CA 1
ATOM 824 C C . VAL A 1 106 ? -4.851 0.808 -8.544 1.00 98.44 106 VAL A C 1
ATOM 826 O O . VAL A 1 106 ? -5.018 0.103 -7.548 1.00 98.44 106 VAL A O 1
ATOM 829 N N . VAL A 1 107 ? -5.863 1.182 -9.329 1.00 98.19 107 VAL A N 1
ATOM 830 C CA . VAL A 1 107 ? -7.247 0.733 -9.114 1.00 98.19 107 VAL A CA 1
ATOM 831 C C . VAL A 1 107 ? -7.376 -0.762 -9.390 1.00 98.19 107 VAL A C 1
ATOM 833 O O . VAL A 1 107 ? -7.904 -1.489 -8.554 1.00 98.19 107 VAL A O 1
ATOM 836 N N . GLU A 1 108 ? -6.839 -1.227 -10.515 1.00 98.06 108 GLU A N 1
ATOM 837 C CA . GLU A 1 108 ? -6.849 -2.639 -10.913 1.00 98.06 108 GLU A CA 1
ATOM 838 C C . GLU A 1 108 ? -6.072 -3.546 -9.945 1.00 98.06 108 GLU A C 1
ATOM 840 O O . GLU A 1 108 ? -6.419 -4.712 -9.783 1.00 98.06 108 GLU A O 1
ATOM 845 N N . ALA A 1 109 ? -5.064 -3.016 -9.247 1.00 98.00 109 ALA A N 1
ATOM 846 C CA . ALA A 1 109 ? -4.362 -3.711 -8.166 1.00 98.00 109 ALA A CA 1
ATOM 847 C C . ALA A 1 109 ? -5.182 -3.820 -6.859 1.00 98.00 109 ALA A C 1
ATOM 849 O O . ALA A 1 109 ? -4.670 -4.301 -5.847 1.00 98.00 109 ALA A O 1
ATOM 850 N N . ASP A 1 110 ? -6.449 -3.395 -6.876 1.00 97.81 110 ASP A N 1
ATOM 851 C CA . ASP A 1 110 ? -7.430 -3.495 -5.793 1.00 97.81 110 ASP A CA 1
ATOM 852 C C . ASP A 1 110 ? -7.136 -2.600 -4.575 1.00 97.81 110 ASP A C 1
ATOM 854 O O . ASP A 1 110 ? -7.254 -2.996 -3.411 1.00 97.81 110 ASP A O 1
ATOM 858 N N . MET A 1 111 ? -6.737 -1.354 -4.849 1.00 97.75 111 MET A N 1
ATOM 859 C CA . MET A 1 111 ? -6.525 -0.331 -3.818 1.00 97.75 111 MET A CA 1
ATOM 860 C C . MET A 1 111 ? -7.838 0.297 -3.309 1.00 97.75 111 MET A C 1
ATOM 862 O O . MET A 1 111 ? -7.888 0.816 -2.192 1.00 97.75 111 MET A O 1
ATOM 866 N N . VAL A 1 112 ? -8.923 0.251 -4.091 1.00 97.19 112 VAL A N 1
ATOM 867 C CA . VAL A 1 112 ? -10.203 0.901 -3.744 1.00 97.19 112 VAL A CA 1
ATOM 868 C C . VAL A 1 112 ? -10.799 0.370 -2.428 1.00 97.19 112 VAL A C 1
ATOM 870 O O . VAL A 1 112 ? -11.128 1.197 -1.572 1.00 97.19 112 VAL A O 1
ATOM 873 N N . PRO A 1 113 ? -10.868 -0.954 -2.169 1.00 97.44 113 PRO A N 1
ATOM 874 C CA . PRO A 1 113 ? -11.371 -1.466 -0.892 1.00 97.44 113 PRO A CA 1
ATOM 875 C C . PRO A 1 113 ? -10.514 -1.062 0.312 1.00 97.44 113 PRO A C 1
ATOM 877 O O . PRO A 1 113 ? -11.041 -0.857 1.408 1.00 97.44 113 PRO A O 1
ATOM 880 N N . VAL A 1 114 ? -9.198 -0.905 0.123 1.00 97.31 114 VAL A N 1
ATOM 881 C CA . VAL A 1 114 ? -8.293 -0.425 1.180 1.00 97.31 114 VAL A CA 1
ATOM 882 C C . VAL A 1 114 ? -8.671 1.000 1.579 1.00 97.31 114 VAL A C 1
ATOM 884 O O . VAL A 1 114 ? -8.830 1.283 2.766 1.00 97.31 114 VAL A O 1
ATOM 887 N N . ILE A 1 115 ? -8.871 1.889 0.601 1.00 96.50 115 ILE A N 1
ATOM 888 C CA . ILE A 1 115 ? -9.281 3.279 0.850 1.00 96.50 115 ILE A CA 1
ATOM 889 C C . ILE A 1 115 ? -10.665 3.321 1.503 1.00 96.50 115 ILE A C 1
ATOM 891 O O . ILE A 1 115 ? -10.835 4.003 2.513 1.00 96.50 115 ILE A O 1
ATOM 895 N N . ALA A 1 116 ? -11.627 2.555 0.982 1.00 97.62 116 ALA A N 1
ATOM 896 C CA . ALA A 1 116 ? -12.968 2.464 1.555 1.00 97.62 116 ALA A CA 1
ATOM 897 C C . ALA A 1 116 ? -12.925 2.037 3.031 1.00 97.62 116 ALA A C 1
ATOM 899 O O . ALA A 1 116 ? -13.570 2.657 3.870 1.00 97.62 116 ALA A O 1
ATOM 900 N N . THR A 1 117 ? -12.086 1.054 3.371 1.00 96.81 117 THR A N 1
ATOM 901 C CA . THR A 1 117 ? -11.891 0.595 4.756 1.00 96.81 117 THR A CA 1
ATOM 902 C C . THR A 1 117 ? -11.306 1.690 5.652 1.00 96.81 117 THR A C 1
ATOM 904 O O . THR A 1 117 ? -11.703 1.830 6.809 1.00 96.81 117 THR A O 1
ATOM 907 N N . ILE A 1 118 ? -10.351 2.483 5.158 1.00 95.81 118 ILE A N 1
ATOM 908 C CA . ILE A 1 118 ? -9.767 3.595 5.928 1.00 95.81 118 ILE A CA 1
ATOM 909 C C . ILE A 1 118 ? -10.830 4.661 6.219 1.00 95.81 118 ILE A C 1
ATOM 911 O O . ILE A 1 118 ? -10.943 5.118 7.358 1.00 95.81 118 ILE A O 1
ATOM 915 N N . LEU A 1 119 ? -11.616 5.033 5.208 1.00 97.31 119 LEU A N 1
ATOM 916 C CA . LEU A 1 119 ? -12.661 6.049 5.330 1.00 97.31 119 LEU A CA 1
ATOM 917 C C . LEU A 1 119 ? -13.815 5.586 6.229 1.00 97.31 119 LEU A C 1
ATOM 919 O O . LEU A 1 119 ? -14.259 6.346 7.085 1.00 97.31 119 LEU A O 1
ATOM 923 N N . ASP A 1 120 ? -14.243 4.331 6.105 1.00 97.12 120 ASP A N 1
ATOM 924 C CA . ASP A 1 120 ? -15.257 3.727 6.975 1.00 97.12 120 ASP A CA 1
ATOM 925 C C . ASP A 1 120 ? -14.814 3.738 8.450 1.00 97.12 120 ASP A C 1
ATOM 927 O O . ASP A 1 120 ? -15.558 4.154 9.340 1.00 97.12 120 ASP A O 1
ATOM 931 N N . ASN A 1 121 ? -13.553 3.388 8.723 1.00 95.12 121 ASN A N 1
ATOM 932 C CA . ASN A 1 121 ? -12.996 3.487 10.073 1.00 95.12 121 ASN A CA 1
ATOM 933 C C . ASN A 1 121 ? -12.963 4.929 10.597 1.00 95.12 121 ASN A C 1
ATOM 935 O O . ASN A 1 121 ? -13.200 5.154 11.784 1.00 95.12 121 ASN A O 1
ATOM 939 N N . TYR A 1 122 ? -12.678 5.906 9.735 1.00 96.25 122 TYR A N 1
ATOM 940 C CA . TYR A 1 122 ? -12.687 7.318 10.109 1.00 96.25 122 TYR A CA 1
ATOM 941 C C . TYR A 1 122 ? -14.093 7.798 10.497 1.00 96.25 122 TYR A C 1
ATOM 943 O O . TYR A 1 122 ? -14.256 8.400 11.559 1.00 96.25 122 TYR A O 1
ATOM 951 N N . ILE A 1 123 ? -15.111 7.460 9.699 1.00 97.12 123 ILE A N 1
ATOM 952 C CA . ILE A 1 123 ? -16.516 7.795 9.982 1.00 97.12 123 ILE A CA 1
ATOM 953 C C . ILE A 1 123 ? -16.950 7.185 11.321 1.00 97.12 123 ILE A C 1
ATOM 955 O O . ILE A 1 123 ? -17.427 7.906 12.195 1.00 97.12 123 ILE A O 1
ATOM 959 N N . LYS A 1 124 ? -16.667 5.896 11.545 1.00 96.31 124 LYS A N 1
ATOM 960 C CA . LYS A 1 124 ? -16.970 5.207 12.813 1.00 96.31 124 LYS A CA 1
ATOM 961 C C . LYS A 1 124 ? -16.328 5.872 14.030 1.00 96.31 124 LYS A C 1
ATOM 963 O O . LYS A 1 124 ? -16.902 5.862 15.118 1.00 96.31 124 LYS A O 1
ATOM 968 N N . ILE A 1 125 ? -15.115 6.411 13.889 1.00 95.81 125 ILE A N 1
ATOM 969 C CA . ILE A 1 125 ? -14.444 7.135 14.978 1.00 95.81 125 ILE A CA 1
ATOM 970 C C . ILE A 1 125 ? -15.158 8.459 15.257 1.00 95.81 125 ILE A C 1
ATOM 972 O O . ILE A 1 125 ? -15.388 8.776 16.422 1.00 95.81 125 ILE A O 1
ATOM 976 N N . ILE A 1 126 ? -15.529 9.210 14.217 1.00 95.69 126 ILE A N 1
ATOM 977 C CA . ILE A 1 126 ? -16.269 10.468 14.372 1.00 95.69 126 ILE A CA 1
ATOM 978 C C . ILE A 1 126 ? -17.603 10.228 15.078 1.00 95.69 126 ILE A C 1
ATOM 980 O O . ILE A 1 126 ? -17.920 10.938 16.033 1.00 95.69 126 ILE A O 1
ATOM 984 N N . GLU A 1 127 ? -18.358 9.219 14.650 1.00 95.88 127 GLU A N 1
ATOM 985 C CA . GLU A 1 127 ? -19.655 8.884 15.242 1.00 95.88 127 GLU A CA 1
ATOM 986 C C . GLU A 1 127 ? -19.518 8.537 16.727 1.00 95.88 127 GLU A C 1
ATOM 988 O O . GLU A 1 127 ? -20.189 9.142 17.560 1.00 95.88 127 GLU A O 1
ATOM 993 N N . LYS A 1 128 ? -18.548 7.685 17.086 1.00 95.50 128 LYS A N 1
ATOM 994 C CA . LYS A 1 128 ? -18.251 7.360 18.492 1.00 95.50 128 LYS A CA 1
ATOM 995 C C . LYS A 1 128 ? -17.841 8.575 19.322 1.00 95.50 128 LYS A C 1
ATOM 997 O O . LYS A 1 128 ? -18.108 8.620 20.521 1.00 95.50 128 LYS A O 1
ATOM 1002 N N . CYS A 1 129 ? -17.137 9.539 18.734 1.00 93.31 129 CYS A N 1
ATOM 1003 C CA . CYS A 1 129 ? -16.784 10.779 19.425 1.00 93.31 129 CYS A CA 1
ATOM 1004 C C . CYS A 1 129 ? -18.017 11.658 19.666 1.00 93.31 129 CYS A C 1
ATOM 1006 O O . CYS A 1 129 ? -18.135 12.240 20.744 1.00 93.31 129 CYS A O 1
ATOM 1008 N N . ARG A 1 130 ? -18.941 11.720 18.700 1.00 94.06 130 ARG A N 1
ATOM 1009 C CA . ARG A 1 130 ? -20.204 12.456 18.830 1.00 94.06 130 ARG A CA 1
ATOM 1010 C C . ARG A 1 130 ? -21.096 11.851 19.915 1.00 94.06 130 ARG A C 1
ATOM 1012 O O . ARG A 1 130 ? -21.516 12.577 20.808 1.00 94.06 130 ARG A O 1
ATOM 1019 N N . GLU A 1 131 ? -21.285 10.533 19.903 1.00 93.81 131 GLU A N 1
ATOM 1020 C CA . GLU A 1 131 ? -22.058 9.809 20.926 1.00 93.81 131 GLU A CA 1
ATOM 1021 C C . GLU A 1 131 ? -21.521 10.079 22.339 1.00 93.81 131 GLU A C 1
ATOM 1023 O O . GLU A 1 131 ? -22.267 10.446 23.244 1.00 93.81 131 GLU A O 1
ATOM 1028 N N . LYS A 1 132 ? -20.197 10.002 22.529 1.00 91.94 132 LYS A N 1
ATOM 1029 C CA . LYS A 1 132 ? -19.566 10.299 23.826 1.00 91.94 132 LYS A CA 1
ATOM 1030 C C . LYS A 1 132 ? -19.773 11.744 24.284 1.00 91.94 132 LYS A C 1
ATOM 1032 O O . LYS A 1 132 ? -19.870 11.985 25.487 1.00 91.94 132 LYS A O 1
ATOM 1037 N N . ALA A 1 133 ? -19.811 12.702 23.358 1.00 90.69 133 ALA A N 1
ATOM 1038 C CA . ALA A 1 133 ? -20.065 14.104 23.679 1.00 90.69 133 ALA A CA 1
ATOM 1039 C C . ALA A 1 133 ? -21.527 14.330 24.102 1.00 90.69 133 ALA A C 1
ATOM 1041 O O . ALA A 1 133 ? -21.782 15.035 25.081 1.00 90.69 133 ALA A O 1
ATOM 1042 N N . GLU A 1 134 ? -22.475 13.683 23.422 1.00 90.62 134 GLU A N 1
ATOM 1043 C CA . GLU A 1 134 ? -23.899 13.709 23.774 1.00 90.62 134 GLU A CA 1
ATOM 1044 C C . GLU A 1 134 ? -24.150 13.054 25.141 1.00 90.62 134 GLU A C 1
ATOM 1046 O O . GLU A 1 134 ? -24.813 13.644 25.997 1.00 90.62 134 GLU A O 1
ATOM 1051 N N . GLU A 1 135 ? -23.542 11.893 25.408 1.00 90.44 135 GLU A N 1
ATOM 1052 C CA . GLU A 1 135 ? -23.606 11.236 26.719 1.00 90.44 135 GLU A CA 1
ATOM 1053 C C . GLU A 1 135 ? -23.022 12.105 27.841 1.00 90.44 135 GLU A C 1
ATOM 1055 O O . GLU A 1 135 ? -23.564 12.148 28.949 1.00 90.44 135 GLU A O 1
ATOM 1060 N N . ALA A 1 136 ? -21.904 12.790 27.584 1.00 89.00 136 ALA A N 1
ATOM 1061 C CA . ALA A 1 136 ? -21.297 13.693 28.556 1.00 89.00 136 ALA A CA 1
ATOM 1062 C C . ALA A 1 136 ? -22.204 14.901 28.844 1.00 89.00 136 ALA A C 1
ATOM 1064 O O . ALA A 1 136 ? -22.369 15.272 30.007 1.00 89.00 136 ALA A O 1
ATOM 1065 N N . SER A 1 137 ? -22.844 15.466 27.815 1.00 86.19 137 SER A N 1
ATOM 1066 C CA . SER A 1 137 ? -23.812 16.559 27.961 1.00 86.19 137 SER A CA 1
ATOM 1067 C C . SER A 1 137 ? -25.047 16.126 28.764 1.00 86.19 137 SER A C 1
ATOM 1069 O O . SER A 1 137 ? -25.442 16.809 29.710 1.00 86.19 137 SER A O 1
ATOM 1071 N N . GLN A 1 138 ? -25.603 14.942 28.484 1.00 83.44 138 GLN A N 1
ATOM 1072 C CA . GLN A 1 138 ? -26.737 14.399 29.242 1.00 83.44 138 GLN A CA 1
ATOM 1073 C C . GLN A 1 138 ? -26.387 14.121 30.710 1.00 83.44 138 GLN A C 1
ATOM 1075 O O . GLN A 1 138 ? -27.180 14.435 31.601 1.00 83.44 138 GLN A O 1
ATOM 1080 N N . LYS A 1 139 ? -25.193 13.579 30.990 1.00 84.25 139 LYS A N 1
ATOM 1081 C CA . LYS A 1 139 ? -24.714 13.358 32.366 1.00 84.25 139 LYS A CA 1
ATOM 1082 C C . LYS A 1 139 ? -24.564 14.676 33.130 1.00 84.25 139 LYS A C 1
ATOM 1084 O O . LYS A 1 139 ? -24.990 14.744 34.280 1.00 84.25 139 LYS A O 1
ATOM 1089 N N . GLN A 1 140 ? -24.045 15.727 32.490 1.00 79.81 140 GLN A N 1
ATOM 1090 C CA . GLN A 1 140 ? -23.940 17.062 33.093 1.00 79.81 140 GLN A CA 1
ATOM 1091 C C . GLN A 1 140 ? -25.314 17.671 33.403 1.00 79.81 140 GLN A C 1
ATOM 1093 O O . GLN A 1 140 ? -25.517 18.195 34.498 1.00 79.81 140 GLN A O 1
ATOM 1098 N N . ILE A 1 141 ? -26.283 17.551 32.489 1.00 79.00 141 ILE A N 1
ATOM 1099 C CA . ILE A 1 141 ? -27.661 18.021 32.712 1.00 79.00 141 ILE A CA 1
ATOM 1100 C C . ILE A 1 141 ? -28.318 17.247 33.867 1.00 79.00 141 ILE A C 1
ATOM 1102 O O . ILE A 1 141 ? -28.926 17.851 34.754 1.00 79.00 141 ILE A O 1
ATOM 1106 N N . HIS A 1 142 ? -28.161 15.919 33.908 1.00 76.12 142 HIS A N 1
ATOM 1107 C CA . HIS A 1 142 ? -28.704 15.093 34.991 1.00 76.12 142 HIS A CA 1
ATOM 1108 C C . HIS A 1 142 ? -28.066 15.417 36.353 1.00 76.12 142 HIS A C 1
ATOM 1110 O O . HIS A 1 142 ? -28.765 15.468 37.369 1.00 76.12 142 HIS A O 1
ATOM 1116 N N . GLU A 1 143 ? -26.756 15.675 36.398 1.00 74.06 143 GLU A N 1
ATOM 1117 C CA . GLU A 1 143 ? -26.068 16.086 37.625 1.00 74.06 143 GLU A CA 1
ATOM 1118 C C . GLU A 1 143 ? -26.511 17.484 38.088 1.00 74.06 143 GLU A C 1
ATOM 1120 O O . GLU A 1 143 ? -26.785 17.678 39.277 1.00 74.06 143 GLU A O 1
ATOM 1125 N N . HIS A 1 144 ? -26.674 18.437 37.163 1.00 70.31 144 HIS A N 1
ATOM 1126 C CA . HIS A 1 144 ? -27.177 19.777 37.479 1.00 70.31 144 HIS A CA 1
ATOM 1127 C C . HIS A 1 144 ? -28.602 19.730 38.063 1.00 70.31 144 HIS A C 1
ATOM 1129 O O . HIS A 1 144 ? -28.883 20.376 39.076 1.00 70.31 144 HIS A O 1
ATOM 1135 N N . HIS A 1 145 ? -29.486 18.892 37.507 1.00 68.94 145 HIS A N 1
ATOM 1136 C CA . HIS A 1 145 ? -30.827 18.675 38.064 1.00 68.94 145 HIS A CA 1
ATOM 1137 C C . HIS A 1 145 ? -30.810 18.019 39.455 1.00 68.94 145 HIS A C 1
ATOM 1139 O O . HIS A 1 145 ? -31.618 18.390 40.310 1.00 68.94 145 HIS A O 1
ATOM 1145 N N . ARG A 1 146 ? -29.893 17.078 39.730 1.00 65.69 146 ARG A N 1
ATOM 1146 C CA . ARG A 1 146 ? -29.754 16.481 41.073 1.00 65.69 146 ARG A CA 1
ATOM 1147 C C . ARG A 1 146 ? -29.266 17.484 42.120 1.00 65.69 146 ARG A C 1
ATOM 1149 O O . ARG A 1 146 ? -29.747 17.437 43.250 1.00 65.69 146 ARG A O 1
ATOM 1156 N N . ARG A 1 147 ? -28.355 18.397 41.763 1.00 61.78 147 ARG A N 1
ATOM 1157 C CA . ARG A 1 147 ? -27.856 19.435 42.685 1.00 61.78 147 ARG A CA 1
ATOM 1158 C C . ARG A 1 147 ? -28.937 20.441 43.079 1.00 61.78 147 ARG A C 1
ATOM 1160 O O . ARG A 1 147 ? -29.038 20.765 44.258 1.00 61.78 147 ARG A O 1
ATOM 1167 N N . HIS A 1 148 ? -29.785 20.867 42.140 1.00 59.50 148 HIS A N 1
ATOM 1168 C CA . HIS A 1 148 ? -30.896 21.774 42.457 1.00 59.50 148 HIS A CA 1
ATOM 1169 C C . HIS A 1 148 ? -31.933 21.139 43.394 1.00 59.50 148 HIS A C 1
ATOM 1171 O O . HIS A 1 148 ? -32.379 21.783 44.338 1.00 59.50 148 HIS A O 1
ATOM 1177 N N . ARG A 1 149 ? -32.260 19.854 43.210 1.00 59.16 149 ARG A N 1
ATOM 1178 C CA . ARG A 1 149 ? -33.266 19.160 44.038 1.00 59.16 149 ARG A CA 1
ATOM 1179 C C . ARG A 1 149 ? -32.818 18.890 45.484 1.00 59.16 149 ARG A C 1
ATOM 1181 O O . ARG A 1 149 ? -33.656 18.611 46.333 1.00 59.16 149 ARG A O 1
ATOM 1188 N N . GLY A 1 150 ? -31.514 18.953 45.767 1.00 56.72 150 GLY A N 1
ATOM 1189 C CA . GLY A 1 150 ? -30.955 18.775 47.113 1.00 56.72 150 GLY A CA 1
ATOM 1190 C C . GLY A 1 150 ? -30.951 20.042 47.979 1.00 56.72 150 GLY A C 1
ATOM 1191 O O . GLY A 1 150 ? -30.765 19.937 49.190 1.00 56.72 150 GLY A O 1
ATOM 1192 N N . HIS A 1 151 ? -31.154 21.229 47.393 1.00 56.38 151 HIS A N 1
ATOM 1193 C CA . HIS A 1 151 ? -31.084 22.501 48.123 1.00 56.38 151 HIS A CA 1
ATOM 1194 C C . HIS A 1 151 ? -32.418 22.897 48.794 1.00 56.38 151 HIS A C 1
ATOM 1196 O O . HIS A 1 151 ? -32.413 23.653 49.765 1.00 56.38 151 HIS A O 1
ATOM 1202 N N . ASP A 1 152 ? -33.556 22.345 48.362 1.00 56.38 152 ASP A N 1
ATOM 1203 C CA . ASP A 1 152 ? -34.880 22.759 48.863 1.00 56.38 152 ASP A CA 1
ATOM 1204 C C . ASP A 1 152 ? -35.277 22.168 50.231 1.00 56.38 152 ASP A C 1
ATOM 1206 O O . ASP A 1 152 ? -36.282 22.573 50.806 1.00 56.38 152 ASP A O 1
ATOM 1210 N N . HIS A 1 153 ? -34.484 21.263 50.820 1.00 54.84 153 HIS A N 1
ATOM 1211 C CA . HIS A 1 153 ? -34.830 20.629 52.105 1.00 54.84 153 HIS A CA 1
ATOM 1212 C C . HIS A 1 153 ? -34.120 21.198 53.347 1.00 54.84 153 HIS A C 1
ATOM 1214 O O . HIS A 1 153 ? -34.275 20.642 54.436 1.00 54.84 153 HIS A O 1
ATOM 1220 N N . ARG A 1 154 ? -33.362 22.303 53.239 1.00 53.41 154 ARG A N 1
ATOM 1221 C CA . ARG A 1 154 ? -32.610 22.870 54.383 1.00 53.41 154 ARG A CA 1
ATOM 1222 C C . ARG A 1 154 ? -33.135 24.206 54.930 1.00 53.41 154 ARG A C 1
ATOM 1224 O O . ARG A 1 154 ? -32.506 24.768 55.821 1.00 53.41 154 ARG A O 1
ATOM 1231 N N . SER A 1 155 ? -34.288 24.705 54.473 1.00 52.91 155 SER A N 1
ATOM 1232 C CA . SER A 1 155 ? -34.818 26.022 54.878 1.00 52.91 155 SER A CA 1
ATOM 1233 C C . SER A 1 155 ? -35.883 26.002 55.989 1.00 52.91 155 SER A C 1
ATOM 1235 O O . SER A 1 155 ? -36.714 26.906 56.050 1.00 52.91 155 SER A O 1
ATOM 1237 N N . SER A 1 156 ? -35.888 25.018 56.895 1.00 57.50 156 SER A N 1
ATOM 1238 C CA . SER A 1 156 ? -36.782 25.060 58.063 1.00 57.50 156 SER A CA 1
ATOM 1239 C C . SER A 1 156 ? -36.094 24.587 59.343 1.00 57.50 156 SER A C 1
ATOM 1241 O O . SER A 1 156 ? -36.184 23.418 59.713 1.00 57.50 156 SER A O 1
ATOM 1243 N N . SER A 1 157 ? -35.381 25.495 60.015 1.00 51.75 157 SER A N 1
ATOM 1244 C CA . SER A 1 157 ? -35.430 25.702 61.478 1.00 51.75 157 SER A CA 1
ATOM 1245 C C . SER A 1 157 ? -34.180 26.430 61.994 1.00 51.75 157 SER A C 1
ATOM 1247 O O . SER A 1 157 ? -33.104 25.846 62.101 1.00 51.75 157 SER A O 1
ATOM 1249 N N . LYS A 1 158 ? -34.335 27.701 62.388 1.00 52.59 158 LYS A N 1
ATOM 1250 C CA . LYS A 1 158 ? -34.225 28.155 63.793 1.00 52.59 158 LYS A CA 1
ATOM 1251 C C . LYS A 1 158 ? -34.322 29.691 63.896 1.00 52.59 158 LYS A C 1
ATOM 1253 O O . LYS A 1 158 ? -33.849 30.379 62.994 1.00 52.59 158 LYS A O 1
ATOM 1258 N N . PRO A 1 159 ? -34.951 30.224 64.962 1.00 50.00 159 PRO A N 1
ATOM 1259 C CA . PRO A 1 159 ? -35.213 31.649 65.120 1.00 50.00 159 PRO A CA 1
ATOM 1260 C C . PRO A 1 159 ? -34.050 32.393 65.790 1.00 50.00 159 PRO A C 1
ATOM 1262 O O . PRO A 1 159 ? -33.197 31.805 66.454 1.00 50.00 159 PRO A O 1
ATOM 1265 N N . ALA A 1 160 ? -34.061 33.710 65.596 1.00 50.94 160 ALA A N 1
ATOM 1266 C CA . ALA A 1 160 ? -33.126 34.682 66.138 1.00 50.94 160 ALA A CA 1
ATOM 1267 C C . ALA A 1 160 ? -33.278 34.891 67.655 1.00 50.94 160 ALA A C 1
ATOM 1269 O O . ALA A 1 160 ? -34.395 34.964 68.161 1.00 50.94 160 ALA A O 1
ATOM 1270 N N . THR A 1 161 ? -32.156 35.127 68.341 1.00 45.12 161 THR A N 1
ATOM 1271 C CA . THR A 1 161 ? -32.113 35.865 69.614 1.00 45.12 161 THR A CA 1
ATOM 1272 C C . THR A 1 161 ? -30.868 36.748 69.661 1.00 45.12 161 THR A C 1
ATOM 1274 O O . THR A 1 161 ? -29.737 36.270 69.691 1.00 45.12 161 THR A O 1
ATOM 1277 N N . SER A 1 162 ? -31.110 38.053 69.649 1.00 50.34 162 SER A N 1
ATOM 1278 C CA . SER A 1 162 ? -30.198 39.154 69.959 1.00 50.34 162 SER A CA 1
ATOM 1279 C C . SER A 1 162 ? -29.942 39.274 71.468 1.00 50.34 162 SER A C 1
ATOM 1281 O O . SER A 1 162 ? -30.905 39.155 72.218 1.00 50.34 162 SER A O 1
ATOM 1283 N N . PHE A 1 163 ? -28.711 39.592 71.896 1.00 38.00 163 PHE A N 1
ATOM 1284 C CA . PHE A 1 163 ? -28.338 40.813 72.651 1.00 38.00 163 PHE A CA 1
ATOM 1285 C C . PHE A 1 163 ? -27.003 40.687 73.422 1.00 38.00 163 PHE A C 1
ATOM 1287 O O . PHE A 1 163 ? -26.782 39.742 74.168 1.00 38.00 163 PHE A O 1
ATOM 1294 N N . ALA A 1 164 ? -26.234 41.780 73.306 1.00 41.78 164 ALA A N 1
ATOM 1295 C CA . ALA A 1 164 ? -25.439 42.479 74.329 1.00 41.78 164 ALA A CA 1
ATOM 1296 C C . ALA A 1 164 ? -24.002 42.034 74.709 1.00 41.78 164 ALA A C 1
ATOM 1298 O O . ALA A 1 164 ? -23.801 41.033 75.381 1.00 41.78 164 ALA A O 1
ATOM 1299 N N . ASN A 1 165 ? -23.083 42.993 74.457 1.00 38.53 165 ASN A N 1
ATOM 1300 C CA . ASN A 1 165 ? -22.025 43.536 75.341 1.00 38.53 165 ASN A CA 1
ATOM 1301 C C . ASN A 1 165 ? -20.815 42.647 75.716 1.00 38.53 165 ASN A C 1
ATOM 1303 O O . ASN A 1 165 ? -20.954 41.463 75.952 1.00 38.53 165 ASN A O 1
ATOM 1307 N N . ARG A 1 166 ? -19.580 43.141 75.893 1.00 39.94 166 ARG A N 1
ATOM 1308 C CA . ARG A 1 166 ? -18.992 44.495 75.939 1.00 39.94 166 ARG A CA 1
ATOM 1309 C C . ARG A 1 166 ? -17.455 44.354 75.852 1.00 39.94 166 ARG A C 1
ATOM 1311 O O . ARG A 1 166 ? -16.885 43.379 76.318 1.00 39.94 166 ARG A O 1
ATOM 1318 N N . SER A 1 167 ? -16.854 45.393 75.283 1.00 42.19 167 SER A N 1
ATOM 1319 C CA . SER A 1 167 ? -15.458 45.841 75.166 1.00 42.19 167 SER A CA 1
ATOM 1320 C C . SER A 1 167 ? -14.420 45.458 76.236 1.00 42.19 167 SER A C 1
ATOM 1322 O O . SER A 1 167 ? -14.716 45.585 77.420 1.00 42.19 167 SER A O 1
ATOM 1324 N N . THR A 1 168 ? -13.177 45.215 75.777 1.00 39.81 168 THR A N 1
ATOM 1325 C CA . THR A 1 168 ? -11.831 45.639 76.282 1.00 39.81 168 THR A CA 1
ATOM 1326 C C . THR A 1 168 ? -10.763 44.878 75.455 1.00 39.81 168 THR A C 1
ATOM 1328 O O . THR A 1 168 ? -11.038 43.761 75.047 1.00 39.81 168 THR A O 1
ATOM 1331 N N . ARG A 1 169 ? -9.532 45.303 75.132 1.00 37.19 169 ARG A N 1
ATOM 1332 C CA . ARG A 1 169 ? -8.699 46.517 75.238 1.00 37.19 169 ARG A CA 1
ATOM 1333 C C . ARG A 1 169 ? -7.391 46.209 74.442 1.00 37.19 169 ARG A C 1
ATOM 1335 O O . ARG A 1 169 ? -7.004 45.050 74.382 1.00 37.19 169 ARG A O 1
ATOM 1342 N N . LEU A 1 170 ? -6.789 47.251 73.850 1.00 38.62 170 LEU A N 1
ATOM 1343 C CA . LEU A 1 170 ? -5.437 47.458 73.245 1.00 38.62 170 LEU A CA 1
ATOM 1344 C C . LEU A 1 170 ? -4.310 46.500 73.736 1.00 38.62 170 LEU A C 1
ATOM 1346 O O . LEU A 1 170 ? -4.360 46.118 74.899 1.00 38.62 170 LEU A O 1
ATOM 1350 N N . GLU A 1 171 ? -3.252 46.102 73.005 1.00 43.84 171 GLU A N 1
ATOM 1351 C CA . GLU A 1 171 ? -2.343 46.774 72.036 1.00 43.84 171 GLU A CA 1
ATOM 1352 C C . GLU A 1 171 ? -1.480 45.714 71.257 1.00 43.84 171 GLU A C 1
ATOM 1354 O O . GLU A 1 171 ? -1.578 44.526 71.575 1.00 43.84 171 GLU A O 1
ATOM 1359 N N . PRO A 1 172 ? -0.654 46.099 70.253 1.00 57.97 172 PRO A N 1
ATOM 1360 C CA . PRO A 1 172 ? 0.125 45.241 69.346 1.00 57.97 172 PRO A CA 1
ATOM 1361 C C . PRO A 1 172 ? 1.613 45.091 69.743 1.00 57.97 172 PRO A C 1
ATOM 1363 O O . PRO A 1 172 ? 2.146 45.986 70.381 1.00 57.97 172 PRO A O 1
ATOM 1366 N N . ASP A 1 173 ? 2.315 44.036 69.288 1.00 39.00 173 ASP A N 1
ATOM 1367 C CA . ASP A 1 173 ? 3.695 44.160 68.760 1.00 39.00 173 ASP A CA 1
ATOM 1368 C C . ASP A 1 173 ? 4.269 42.874 68.103 1.00 39.00 173 ASP A C 1
ATOM 1370 O O . ASP A 1 173 ? 4.011 41.754 68.533 1.00 39.00 173 ASP A O 1
ATOM 1374 N N . GLN A 1 174 ? 5.118 43.120 67.095 1.00 43.16 174 GLN A N 1
ATOM 1375 C CA . GLN A 1 174 ? 6.377 42.454 66.701 1.00 43.16 174 GLN A CA 1
ATOM 1376 C C . GLN A 1 174 ? 6.517 40.999 66.167 1.00 43.16 174 GLN A C 1
ATOM 1378 O O . GLN A 1 174 ? 6.554 40.021 66.901 1.00 43.16 174 GLN A O 1
ATOM 1383 N N . ARG A 1 175 ? 6.896 40.973 64.870 1.00 40.84 175 ARG A N 1
ATOM 1384 C CA . ARG A 1 175 ? 8.136 40.428 64.243 1.00 40.84 175 ARG A CA 1
ATOM 1385 C C . ARG A 1 175 ? 8.389 38.912 64.049 1.00 40.84 175 ARG A C 1
ATOM 1387 O O . ARG A 1 175 ? 8.443 38.131 64.985 1.00 40.84 175 ARG A O 1
ATOM 1394 N N . SER A 1 176 ? 8.826 38.651 62.804 1.00 41.38 176 SER A N 1
ATOM 1395 C CA . SER A 1 176 ? 9.831 37.677 62.325 1.00 41.38 176 SER A CA 1
ATOM 1396 C C . SER A 1 176 ? 9.412 36.221 62.085 1.00 41.38 176 SER A C 1
ATOM 1398 O O . SER A 1 176 ? 9.340 35.431 63.019 1.00 41.38 176 SER A O 1
ATOM 1400 N N . ALA A 1 177 ? 9.301 35.838 60.808 1.00 44.75 177 ALA A N 1
ATOM 1401 C CA . ALA A 1 177 ? 10.319 35.077 60.063 1.00 44.75 177 ALA A CA 1
ATOM 1402 C C . ALA A 1 177 ? 9.991 35.106 58.560 1.00 44.75 177 ALA A C 1
ATOM 1404 O O . ALA A 1 177 ? 8.785 35.066 58.231 1.00 44.75 177 ALA A O 1
#

Radius of gyration: 34.32 Å; chains: 1; bounding box: 66×72×93 Å

Organism: Photinus pyralis (NCBI:txid7054)

Sequence (177 aa):
MREVNFSIPNVNKASVGITTALYDRRALDCTSTLPLINSLNHLAYLTTSSARIRDILTVDGGIERLVCILKQGRSKDMMGMWKWNLAFQCVVNIGVRGTENVRTRVVEADMVPVIATILDNYIKIIEKCREKAEEASQKQIHEHHRRHRGHDHRSSSKPATSFANRSTRLEPDQRSA

InterPro domains:
  IPR051664 MYND-type zinc finger domain-containing protein [PTHR47442] (1-170)

pLDDT: mean 83.61, std 19.48, range [37.19, 98.5]

Secondary structure (DSSP, 8-state):
-PPPPPPBGGGTBSS----SS---GGGGG-SSHHHHHHHHHHHHHHHHH-HHHHHHHHHTTHHHHHHHHHHT---SSHHHHHHHHHHHHHHHHHHHHS-HHHHHHHHHTT-HHHHHHHHHHHHHHHHHHHHHHHHHHHHHHHHHHHHHHTTTTS-----------------------

Foldseek 3Di:
DDDQADADVVVPGSHDAAALVDDDLSQLVDPDLVRNLRRLVSLLVCLQPPQVSLVVCLPVVSLLSLVVLLVVDQDPDPSSNSNNVSSVSNLVSSCVVYDPSSVVSNVVSPCVVSVVVVVVVVVVVVVVVVVVVVVVVVVVVVVVVVVVVVPVPPPDDDDDDDDDDDDDDDDDDDDDD